Protein AF-A0A3S0BQJ6-F1 (afdb_monomer)

Foldseek 3Di:
DADDDQKWKWQWDDDPPFPQPPVRDTDADWDFDQDPVRDTDTDRPPVPPPQTKTFTQDGHPVNCVVPVLDDGGWIFGFAPVQVDPVQQDDPDPPDPDPPRSRMGMDGPVRTDDID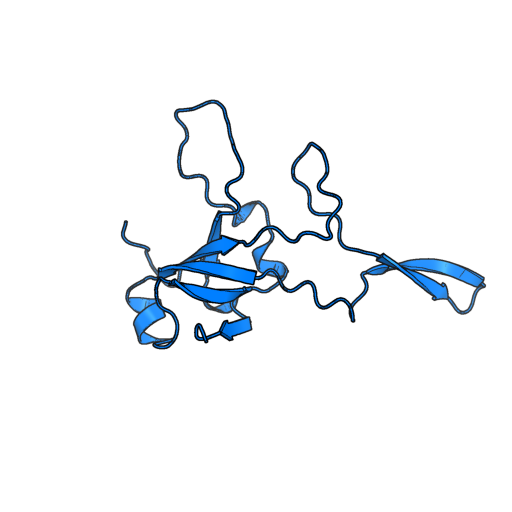DDD

Sequence (118 aa):
MKLLHNYVLIQLTPFQGETVTESGIIIPKTTPQETDGGRVVSVIDENAKYQPVGEVLAVSDKTMAEIPELKPGVRVRVSRAAMNVNQQYYADTTTPVQEWEGMILIPSGLIESVFDQE

Solvent-accessible surface area (backbone atoms only — not comparable to full-atom values): 7236 Å² total; per-residue (Å²): 138,85,55,65,66,50,31,31,35,31,36,43,56,85,68,95,84,57,63,62,44,101,83,71,47,81,52,79,67,62,39,82,39,78,42,101,83,78,49,75,42,78,39,72,40,76,83,62,72,80,53,56,39,24,35,26,69,40,57,5,74,57,36,33,72,75,38,74,85,59,43,60,77,32,36,33,32,32,37,74,85,57,71,43,78,91,25,52,55,79,93,68,90,88,56,98,68,85,74,82,74,48,36,29,49,41,54,59,88,40,54,75,46,79,42,79,87,128

pLDDT: mean 71.16, std 15.09, range [40.19, 90.75]

Radius of gyration: 16.89 Å; Cα contacts (8 Å, |Δi|>4): 198; chains: 1; bounding 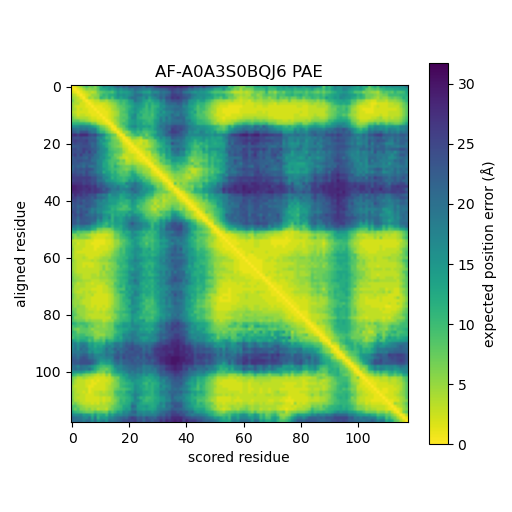box: 36×33×56 Å

Secondary structure (DSSP, 8-state):
----TTEEEEEEPPPTT-EE-TT--EEPPEEEEE-TTS-EEEEE-SSS----EEEEEEE-HHHHHH-TT--TT-EEEE-GGG-SGGGB----SSSS------EEEEEGGGEEEEE---

Nearest PDB structures (foldseek):
  9ioz-assembly1_I  TM=2.995E-01  e=4.818E+00  Escherichia phage T5
  8bqs-assembly1_Db  TM=3.034E-01  e=8.782E+00  Tetrahymena thermophila SB210
  1whk-assembly1_A  TM=2.128E-01  e=8.782E+00  Mus musculus

Structure (mmCIF, N/CA/C/O backbone):
data_AF-A0A3S0BQJ6-F1
#
_entry.id   AF-A0A3S0BQJ6-F1
#
loop_
_atom_site.group_PDB
_atom_site.id
_atom_site.type_symbol
_atom_site.label_atom_id
_atom_site.label_alt_id
_atom_site.label_comp_id
_atom_site.label_asym_id
_atom_site.label_entity_id
_atom_site.label_seq_id
_atom_site.pdbx_PDB_ins_code
_atom_site.Cartn_x
_atom_site.Cartn_y
_atom_site.Cartn_z
_atom_site.occupancy
_atom_site.B_iso_or_equiv
_atom_site.auth_seq_id
_atom_site.auth_comp_id
_atom_site.auth_asym_id
_atom_site.auth_atom_id
_atom_site.pdbx_PDB_model_num
ATOM 1 N N . MET A 1 1 ? -1.596 0.838 -18.189 1.00 61.19 1 MET A N 1
ATOM 2 C CA . MET A 1 1 ? -1.299 1.950 -17.260 1.00 61.19 1 MET A CA 1
ATOM 3 C C . MET A 1 1 ? 0.177 1.880 -16.894 1.00 61.19 1 MET A C 1
ATOM 5 O O . MET A 1 1 ? 0.629 0.789 -16.577 1.00 61.19 1 MET A O 1
ATOM 9 N N . LYS A 1 2 ? 0.941 2.975 -17.004 1.00 70.56 2 LYS A N 1
ATOM 10 C CA . LYS A 1 2 ? 2.376 2.991 -16.670 1.00 70.56 2 LYS A CA 1
ATOM 11 C C . LYS A 1 2 ? 2.602 3.894 -15.459 1.00 70.56 2 LYS A C 1
ATOM 13 O O . LYS A 1 2 ? 2.296 5.080 -15.532 1.00 70.56 2 LYS A O 1
ATOM 18 N N . LEU A 1 3 ? 3.107 3.330 -14.361 1.00 77.94 3 LEU A N 1
ATOM 19 C CA . LEU A 1 3 ? 3.450 4.099 -13.165 1.00 77.94 3 LEU A CA 1
ATOM 20 C C . LEU A 1 3 ? 4.803 4.789 -13.347 1.00 77.94 3 LEU A C 1
ATOM 22 O O . LEU A 1 3 ? 5.724 4.238 -13.953 1.00 77.94 3 LEU A O 1
ATOM 26 N N . LEU A 1 4 ? 4.915 6.006 -12.821 1.00 81.38 4 LEU A N 1
ATOM 27 C CA . LEU A 1 4 ? 6.144 6.792 -12.861 1.00 81.38 4 LEU A CA 1
ATOM 28 C C . LEU A 1 4 ? 6.915 6.645 -11.540 1.00 81.38 4 LEU A C 1
ATOM 30 O O . LEU A 1 4 ? 6.328 6.390 -10.493 1.00 81.38 4 LEU A O 1
ATOM 34 N N . HIS A 1 5 ? 8.228 6.880 -11.582 1.00 83.31 5 HIS A N 1
ATOM 35 C CA . HIS A 1 5 ? 9.106 6.931 -10.402 1.00 83.31 5 HIS A CA 1
ATOM 36 C C . HIS A 1 5 ? 9.092 5.640 -9.573 1.00 83.31 5 HIS A C 1
ATOM 38 O O . HIS A 1 5 ? 9.252 4.571 -10.144 1.00 83.31 5 HIS A O 1
ATOM 44 N N . ASN A 1 6 ? 8.991 5.726 -8.248 1.00 87.81 6 ASN A N 1
ATOM 45 C CA . ASN A 1 6 ? 9.060 4.608 -7.308 1.00 87.81 6 ASN A CA 1
ATOM 46 C C . ASN A 1 6 ? 7.682 4.232 -6.731 1.00 87.81 6 ASN A C 1
ATOM 48 O O . ASN A 1 6 ? 7.591 3.758 -5.597 1.00 87.81 6 ASN A O 1
ATOM 52 N N . TYR A 1 7 ? 6.613 4.521 -7.477 1.00 87.25 7 TYR A N 1
ATOM 53 C CA . TYR A 1 7 ? 5.246 4.295 -7.029 1.00 87.25 7 TYR A CA 1
ATOM 54 C C . TYR A 1 7 ? 4.737 2.897 -7.367 1.00 87.25 7 TYR A C 1
ATOM 56 O O . TYR A 1 7 ? 5.087 2.298 -8.388 1.00 87.25 7 TYR A O 1
ATOM 64 N N . VAL A 1 8 ? 3.848 2.431 -6.499 1.00 88.31 8 VAL A N 1
ATOM 65 C CA . VAL A 1 8 ? 3.179 1.138 -6.546 1.00 88.31 8 VAL A CA 1
ATOM 66 C C . VAL A 1 8 ? 1.695 1.385 -6.325 1.00 88.31 8 VAL A C 1
ATOM 68 O O . VAL A 1 8 ? 1.317 2.088 -5.386 1.00 88.31 8 VAL A O 1
ATOM 71 N N . LEU A 1 9 ? 0.861 0.832 -7.201 1.00 89.19 9 LEU A N 1
ATOM 72 C CA . LEU A 1 9 ? -0.586 0.843 -7.034 1.00 89.19 9 LEU A CA 1
ATOM 73 C C . LEU A 1 9 ? -1.006 -0.459 -6.359 1.00 89.19 9 LEU A C 1
ATOM 75 O O . LEU A 1 9 ? -0.674 -1.542 -6.846 1.00 89.19 9 LEU A O 1
ATOM 79 N N . ILE A 1 10 ? -1.737 -0.341 -5.256 1.00 88.44 10 ILE A N 1
ATOM 80 C CA . ILE A 1 10 ? -2.156 -1.461 -4.416 1.00 88.44 10 ILE A CA 1
ATOM 81 C C . ILE A 1 10 ? -3.659 -1.356 -4.186 1.00 88.44 10 ILE A C 1
ATOM 83 O O . ILE A 1 10 ? -4.159 -0.283 -3.858 1.00 88.44 10 ILE A O 1
ATOM 87 N N . GLN A 1 11 ? -4.368 -2.471 -4.318 1.00 87.31 11 GLN A N 1
ATOM 88 C CA . GLN A 1 11 ? -5.751 -2.598 -3.883 1.00 87.31 11 GLN A CA 1
ATOM 89 C C . GLN A 1 11 ? -5.789 -3.225 -2.496 1.00 87.31 11 GLN A C 1
ATOM 91 O O . GLN A 1 11 ? -5.340 -4.353 -2.298 1.00 87.31 11 GLN A O 1
ATOM 96 N N . LEU A 1 12 ? -6.300 -2.491 -1.517 1.00 83.69 12 LEU A N 1
ATOM 97 C CA . LEU A 1 12 ? -6.385 -2.980 -0.150 1.00 83.69 12 LEU A CA 1
ATOM 98 C C . LEU A 1 12 ? -7.491 -4.016 -0.011 1.00 83.69 12 LEU A C 1
ATOM 100 O O . LEU A 1 12 ? -8.600 -3.853 -0.514 1.00 83.69 12 LEU A O 1
ATOM 104 N N . THR A 1 13 ? -7.185 -5.086 0.715 1.00 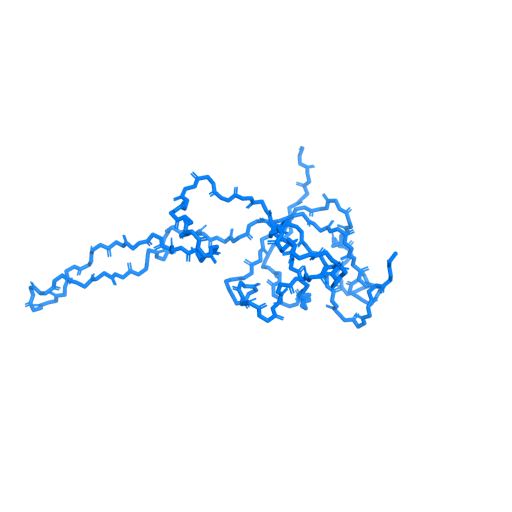77.44 13 THR A N 1
ATOM 105 C CA . THR A 1 13 ? -8.188 -6.053 1.136 1.00 77.44 13 THR A CA 1
ATOM 106 C C . THR A 1 13 ? -9.026 -5.420 2.251 1.00 77.44 13 THR A C 1
ATOM 108 O O . THR A 1 13 ? -8.450 -5.005 3.260 1.00 77.44 13 THR A O 1
ATOM 111 N N . PRO A 1 14 ? -10.364 -5.361 2.120 1.00 64.62 14 PRO A N 1
ATOM 112 C CA . PRO A 1 14 ? -11.218 -4.848 3.182 1.00 64.62 14 PRO A CA 1
ATOM 113 C C . PRO A 1 14 ? -11.049 -5.708 4.439 1.00 64.62 14 PRO A C 1
ATOM 115 O O . PRO A 1 14 ? -11.193 -6.933 4.402 1.00 64.62 14 PRO A O 1
ATOM 118 N N . PHE A 1 15 ? -10.714 -5.074 5.560 1.00 61.53 15 PHE A N 1
ATOM 119 C CA . PHE A 1 15 ? -10.534 -5.777 6.821 1.00 61.53 15 PHE A CA 1
ATOM 120 C C . PHE A 1 15 ? -11.903 -6.020 7.472 1.00 61.53 15 PHE A C 1
ATOM 122 O O . PHE A 1 15 ? -12.608 -5.083 7.832 1.00 61.53 15 PHE A O 1
ATOM 129 N N . GLN A 1 16 ? -12.293 -7.286 7.659 1.00 50.59 16 GLN A N 1
ATOM 130 C CA . GLN A 1 16 ? -13.626 -7.668 8.169 1.00 50.59 16 GLN A CA 1
ATOM 131 C C . GLN A 1 16 ? -13.883 -7.323 9.655 1.00 50.59 16 GLN A C 1
ATOM 133 O O . GLN A 1 16 ? -14.910 -7.711 10.206 1.00 50.59 16 GLN A O 1
ATOM 138 N N . GLY A 1 17 ? -12.962 -6.624 10.324 1.00 48.53 17 GLY A N 1
ATOM 139 C CA . GLY A 1 17 ? -13.044 -6.294 11.752 1.00 48.53 17 GLY A CA 1
ATOM 140 C C . GLY A 1 17 ? -13.220 -4.810 12.081 1.00 48.53 17 GLY A C 1
ATOM 141 O O . GLY A 1 17 ? -13.158 -4.460 13.258 1.00 48.53 17 GLY A O 1
ATOM 142 N N . GLU A 1 18 ? -13.386 -3.937 11.086 1.00 54.62 18 GLU A N 1
ATOM 143 C CA . GLU A 1 18 ? -13.433 -2.485 11.288 1.00 54.62 18 GLU A CA 1
ATOM 144 C C . GLU A 1 18 ? -14.864 -1.944 11.369 1.00 54.62 18 GLU A C 1
ATOM 146 O O . GLU A 1 18 ? -15.735 -2.292 10.571 1.00 54.62 18 GLU A O 1
ATOM 151 N N . THR A 1 19 ? -15.087 -1.017 12.304 1.00 50.44 19 THR A N 1
ATOM 152 C CA . THR A 1 19 ? -16.210 -0.081 12.218 1.00 50.44 19 THR A CA 1
ATOM 153 C C . THR A 1 19 ? -15.823 0.984 11.198 1.00 50.44 19 THR A C 1
ATOM 155 O O . THR A 1 19 ? -15.149 1.960 11.532 1.00 50.44 19 THR A O 1
ATOM 158 N N . VAL A 1 20 ? -16.207 0.775 9.942 1.00 53.16 20 VAL A N 1
ATOM 159 C CA . VAL A 1 20 ? -16.114 1.805 8.904 1.00 53.16 20 VAL A CA 1
ATOM 160 C C . VAL A 1 20 ? -17.236 2.805 9.164 1.00 53.16 20 VAL A C 1
ATOM 162 O O . VAL A 1 20 ? -18.404 2.424 9.248 1.00 53.16 20 VAL A O 1
ATOM 165 N N . THR A 1 21 ? -16.896 4.079 9.360 1.00 55.22 21 THR A N 1
ATOM 166 C CA . THR A 1 21 ? -17.931 5.116 9.471 1.00 55.22 21 THR A CA 1
ATOM 167 C C . THR A 1 21 ? -18.620 5.310 8.123 1.00 55.22 21 THR A C 1
ATOM 169 O O . THR A 1 21 ? -18.046 5.011 7.078 1.00 55.22 21 THR A O 1
ATOM 172 N N . GLU A 1 22 ? -19.824 5.884 8.111 1.00 44.88 22 GLU A N 1
ATOM 173 C CA . GLU A 1 22 ? -20.540 6.227 6.866 1.00 44.88 22 GLU A CA 1
ATOM 174 C C . GLU A 1 22 ? -19.723 7.139 5.924 1.00 44.88 22 GLU A C 1
ATOM 176 O O . GLU A 1 22 ? -20.032 7.256 4.744 1.00 44.88 22 GLU A O 1
ATOM 181 N N . SER A 1 23 ? -18.658 7.769 6.433 1.00 40.19 23 SER A N 1
ATOM 182 C CA . SER A 1 23 ? -17.722 8.613 5.682 1.00 40.19 23 SER A CA 1
ATOM 183 C C . SER A 1 23 ? -16.463 7.878 5.191 1.00 40.19 23 SER A C 1
ATOM 185 O O . SER A 1 23 ? -15.535 8.532 4.722 1.00 40.19 23 SER A O 1
ATOM 187 N N . GLY A 1 24 ? -16.380 6.551 5.335 1.00 49.06 24 GLY A N 1
ATOM 188 C CA . GLY A 1 24 ? -15.236 5.750 4.879 1.00 49.06 24 GLY A CA 1
ATOM 189 C C . GLY A 1 24 ? -13.981 5.874 5.751 1.00 49.06 24 GLY A C 1
ATOM 190 O O . GLY A 1 24 ? -12.893 5.494 5.324 1.00 49.06 24 GLY A O 1
ATOM 191 N N . ILE A 1 25 ? -14.103 6.413 6.970 1.00 51.53 25 ILE A N 1
ATOM 192 C CA . ILE A 1 25 ? -12.975 6.509 7.902 1.00 51.53 25 ILE A CA 1
ATOM 193 C C . ILE A 1 25 ? -12.850 5.187 8.652 1.00 51.53 25 ILE A C 1
ATOM 195 O O . ILE A 1 25 ? -13.792 4.728 9.300 1.00 51.53 25 ILE A O 1
ATOM 199 N N . ILE A 1 26 ? -11.654 4.613 8.594 1.00 56.38 26 ILE A N 1
ATOM 200 C CA . ILE A 1 26 ? -11.280 3.422 9.347 1.00 56.38 26 ILE A CA 1
ATOM 201 C C . ILE A 1 26 ? -11.015 3.816 10.805 1.00 56.38 26 ILE A C 1
ATOM 203 O O . ILE A 1 26 ? -10.082 4.573 11.085 1.00 56.38 26 ILE A O 1
ATOM 207 N N . ILE A 1 27 ? -11.820 3.300 11.742 1.00 55.88 27 ILE A N 1
ATOM 208 C CA . ILE A 1 27 ? -11.577 3.467 13.181 1.00 55.88 27 ILE A CA 1
ATOM 209 C C . ILE A 1 27 ? -10.733 2.284 13.682 1.00 55.88 27 ILE A C 1
ATOM 211 O O . ILE A 1 27 ? -11.233 1.157 13.723 1.00 55.88 27 ILE A O 1
ATOM 215 N N . PRO A 1 28 ? -9.472 2.505 14.102 1.00 56.91 28 PRO A N 1
ATOM 216 C CA . PRO A 1 28 ? -8.645 1.441 14.656 1.00 56.91 28 PRO A CA 1
ATOM 217 C C . PRO A 1 28 ? -9.217 0.943 15.989 1.00 56.91 28 PRO A C 1
ATOM 219 O O . PRO A 1 28 ? -9.727 1.724 16.795 1.00 56.91 28 PRO A O 1
ATOM 222 N N . LYS A 1 29 ? -9.086 -0.360 16.260 1.00 59.06 29 LYS A N 1
ATOM 223 C CA . LYS A 1 29 ? -9.494 -0.934 17.549 1.00 59.06 29 LYS A CA 1
ATOM 224 C C . LYS A 1 29 ? -8.610 -0.377 18.670 1.00 59.06 29 LYS A C 1
ATOM 226 O O . LYS A 1 29 ? -7.385 -0.496 18.627 1.00 59.06 29 LYS A O 1
ATOM 231 N N . THR A 1 30 ? -9.239 0.214 19.678 1.00 59.50 30 THR A N 1
ATOM 232 C CA . THR A 1 30 ? -8.575 0.690 20.892 1.00 59.50 30 THR A CA 1
ATOM 233 C C . THR A 1 30 ? -8.771 -0.305 22.029 1.00 59.50 30 THR A C 1
ATOM 235 O O . THR A 1 30 ? -9.801 -0.976 22.131 1.00 59.50 30 THR A O 1
ATOM 238 N N . THR A 1 31 ? -7.770 -0.406 22.894 1.00 61.75 31 THR A N 1
ATOM 239 C CA . THR A 1 31 ? -7.835 -1.159 24.145 1.00 61.75 31 THR A CA 1
ATOM 240 C C . THR A 1 31 ? -7.794 -0.191 25.325 1.00 61.75 31 THR A C 1
ATOM 242 O O . THR A 1 31 ? -6.998 0.754 25.311 1.00 61.75 31 THR A O 1
ATOM 245 N N . PRO A 1 32 ? -8.635 -0.391 26.352 1.00 63.38 32 PRO A N 1
ATOM 246 C CA . PRO A 1 32 ? -8.544 0.384 27.579 1.00 63.38 32 PRO A CA 1
ATOM 247 C C . PRO A 1 32 ? -7.243 0.028 28.305 1.00 63.38 32 PRO A C 1
ATOM 249 O O . PRO A 1 32 ? -7.001 -1.134 28.623 1.00 63.38 32 PRO A O 1
ATOM 252 N N . GLN A 1 33 ? -6.413 1.032 28.565 1.00 73.62 33 GLN A N 1
ATOM 253 C CA . GLN A 1 33 ? -5.218 0.922 29.389 1.00 73.62 33 GLN A CA 1
ATOM 254 C C . GLN A 1 33 ? -5.441 1.717 30.677 1.00 73.62 33 GLN A C 1
ATOM 256 O O . GLN A 1 33 ? -5.776 2.906 30.643 1.00 73.62 33 GLN A O 1
ATOM 261 N N . GLU A 1 34 ? -5.273 1.060 31.823 1.00 63.19 34 GLU A N 1
ATOM 262 C CA . GLU A 1 34 ? -5.242 1.754 33.107 1.00 63.19 34 GLU A CA 1
ATOM 263 C C . GLU A 1 34 ? -3.913 2.491 33.251 1.00 63.19 34 GLU A C 1
ATOM 265 O O . GLU A 1 34 ? -2.834 1.916 33.107 1.00 63.19 34 GLU A O 1
ATOM 270 N N . THR A 1 35 ? -4.003 3.792 33.510 1.00 61.38 35 THR A N 1
ATOM 271 C CA . THR A 1 35 ? -2.850 4.597 33.914 1.00 61.38 35 THR A CA 1
ATOM 272 C C . THR A 1 35 ? -2.695 4.555 35.430 1.00 61.38 35 THR A C 1
ATOM 274 O O . THR A 1 35 ? -3.677 4.385 36.152 1.00 61.38 35 THR A O 1
ATOM 277 N N . ASP A 1 36 ? -1.474 4.779 35.918 1.00 58.88 36 ASP A N 1
ATOM 278 C CA . ASP A 1 36 ? -1.082 4.724 37.342 1.00 58.88 36 ASP A CA 1
ATOM 279 C C . ASP A 1 36 ? -1.928 5.639 38.267 1.00 58.88 36 ASP A C 1
ATOM 281 O O . ASP A 1 36 ? -1.924 5.509 39.486 1.00 58.88 36 ASP A O 1
ATOM 285 N N . GLY A 1 37 ? -2.699 6.570 37.687 1.00 71.31 37 GLY A N 1
ATOM 286 C CA . GLY A 1 37 ? -3.650 7.443 38.384 1.00 71.31 37 GLY A CA 1
ATOM 287 C C . GLY A 1 37 ? -5.117 6.987 38.355 1.00 71.31 37 GLY A C 1
ATOM 288 O O . GLY A 1 37 ? -5.995 7.808 38.618 1.00 71.31 37 GLY A O 1
ATOM 289 N N . GLY A 1 38 ? -5.416 5.742 37.967 1.00 66.06 38 GLY A N 1
ATOM 290 C CA . GLY A 1 38 ? -6.782 5.198 37.909 1.00 66.06 38 GLY A CA 1
ATOM 291 C C . GLY A 1 38 ? -7.657 5.764 36.781 1.00 66.06 38 GLY A C 1
ATOM 292 O O . GLY A 1 38 ? -8.864 5.531 36.747 1.00 66.06 38 GLY A O 1
ATOM 293 N N . ARG A 1 39 ? -7.075 6.527 35.843 1.00 61.94 39 ARG A N 1
ATOM 294 C CA . ARG A 1 39 ? -7.769 6.984 34.632 1.00 61.94 39 ARG A CA 1
ATOM 295 C C . ARG A 1 39 ? -7.615 5.941 33.534 1.00 61.94 39 ARG A C 1
ATOM 297 O O . ARG A 1 39 ? -6.495 5.601 33.150 1.00 61.94 39 ARG A O 1
ATOM 304 N N . VAL A 1 40 ? -8.743 5.481 33.002 1.00 64.56 40 VAL A N 1
ATOM 305 C CA . VAL A 1 40 ? -8.772 4.622 31.818 1.00 64.56 40 VAL A CA 1
ATOM 306 C C . VAL A 1 40 ? -8.512 5.493 30.594 1.00 64.56 40 VAL A C 1
ATOM 308 O O . VAL A 1 40 ? -9.305 6.379 30.273 1.00 64.56 40 VAL A O 1
ATOM 311 N N . VAL A 1 41 ? -7.391 5.255 29.922 1.00 67.75 41 VAL A N 1
ATOM 312 C CA . VAL A 1 41 ? -7.060 5.885 28.642 1.00 67.75 41 VAL A CA 1
ATOM 313 C C . VAL A 1 41 ? -7.245 4.835 27.554 1.00 67.75 41 VAL A C 1
ATOM 315 O O . VAL A 1 41 ? -6.822 3.694 27.702 1.00 67.75 41 VAL A O 1
ATOM 318 N N . SER A 1 42 ? -7.914 5.198 26.463 1.00 59.41 42 SER A N 1
ATOM 319 C CA . SER A 1 42 ? -8.003 4.323 25.292 1.00 59.41 42 SER A CA 1
ATOM 320 C C . SER A 1 42 ? -6.717 4.460 24.490 1.00 59.41 42 SER A C 1
ATOM 322 O O . SER A 1 42 ? -6.446 5.532 23.951 1.00 59.41 42 SER A O 1
ATOM 324 N N . VAL A 1 43 ? -5.926 3.395 24.423 1.00 63.62 43 VAL A N 1
ATOM 325 C CA . VAL A 1 43 ? -4.704 3.350 23.615 1.00 63.62 43 VAL A CA 1
ATOM 326 C C . VAL A 1 43 ? -4.974 2.469 22.405 1.00 63.62 43 VAL A C 1
ATOM 328 O O . VAL A 1 43 ? -5.715 1.489 22.492 1.00 63.62 43 VAL A O 1
ATOM 331 N N . ILE A 1 44 ? -4.452 2.860 21.243 1.00 60.34 44 ILE A N 1
ATOM 332 C CA . ILE A 1 44 ? -4.550 2.034 20.037 1.00 60.34 44 ILE A CA 1
ATOM 333 C C . ILE A 1 44 ? -3.851 0.712 20.342 1.00 60.34 44 ILE A C 1
ATOM 335 O O . ILE A 1 44 ? -2.715 0.716 20.806 1.00 60.34 44 ILE A O 1
ATOM 339 N N . ASP A 1 45 ? -4.529 -0.405 20.093 1.00 62.16 45 ASP A N 1
ATOM 340 C CA . ASP A 1 45 ? -3.943 -1.719 20.325 1.00 62.16 45 ASP A CA 1
ATOM 341 C C . ASP A 1 45 ? -2.759 -1.920 19.360 1.00 62.16 45 ASP A C 1
ATOM 343 O O . ASP A 1 45 ? -2.931 -2.048 18.144 1.00 62.16 45 ASP A O 1
ATOM 347 N N . GLU A 1 46 ? -1.538 -1.866 19.897 1.00 54.28 46 GLU A N 1
ATOM 348 C CA . GLU A 1 46 ? -0.295 -2.068 19.141 1.00 54.28 46 GLU A CA 1
ATOM 349 C C . GLU A 1 46 ? -0.076 -3.548 18.784 1.00 54.28 46 GLU A C 1
ATOM 351 O O . GLU A 1 46 ? 0.562 -3.858 17.776 1.00 54.28 46 GLU A O 1
ATOM 356 N N . ASN A 1 47 ? -0.635 -4.468 19.583 1.00 48.66 47 ASN A N 1
ATOM 357 C CA . ASN A 1 47 ? -0.536 -5.917 19.380 1.00 48.66 47 ASN A CA 1
ATOM 358 C C . ASN A 1 47 ? -1.571 -6.437 18.394 1.00 48.66 47 ASN A C 1
ATOM 360 O O . ASN A 1 47 ? -1.344 -7.445 17.717 1.00 48.66 47 ASN A O 1
ATOM 364 N N . ALA A 1 48 ? -2.680 -5.727 18.250 1.00 52.81 48 ALA A N 1
ATOM 365 C CA . ALA A 1 48 ? -3.499 -5.856 17.076 1.00 52.81 48 ALA A CA 1
ATOM 366 C C . ALA A 1 48 ? -2.749 -5.225 15.894 1.00 52.81 48 ALA A C 1
ATOM 368 O O . ALA A 1 48 ? -2.924 -4.060 15.531 1.00 52.81 48 ALA A O 1
ATOM 369 N N . LYS A 1 49 ? -1.850 -6.025 15.309 1.00 50.94 49 LYS A N 1
ATOM 370 C CA . LYS A 1 49 ? -1.143 -5.760 14.055 1.00 50.94 49 LYS A CA 1
ATOM 371 C C . LYS A 1 49 ? -2.149 -5.645 12.902 1.00 50.94 49 LYS A C 1
ATOM 373 O O . LYS A 1 49 ? -2.204 -6.495 12.021 1.00 50.94 49 LYS A O 1
ATOM 378 N N . TYR A 1 50 ? -2.948 -4.584 12.898 1.00 55.38 50 TYR A N 1
ATOM 379 C CA . TYR A 1 50 ? -3.687 -4.102 11.739 1.00 55.38 50 TYR A CA 1
ATOM 380 C C . TYR A 1 50 ? -2.662 -3.456 10.810 1.00 55.38 50 TYR A C 1
ATOM 382 O O . TYR A 1 50 ? -2.463 -2.239 10.818 1.00 55.38 50 TYR A O 1
ATOM 390 N N . GLN A 1 51 ? -1.898 -4.298 10.121 1.00 64.50 51 GLN A N 1
ATOM 391 C CA . GLN A 1 51 ? -1.133 -3.880 8.959 1.00 64.50 51 GLN A CA 1
ATOM 392 C C . GLN A 1 51 ? -2.071 -4.072 7.768 1.00 64.50 51 GLN A C 1
ATOM 394 O O . GLN A 1 51 ? -2.475 -5.213 7.522 1.00 64.50 51 GLN A O 1
ATOM 399 N N . PRO A 1 52 ? -2.480 -2.990 7.084 1.00 73.06 52 PRO A N 1
ATOM 400 C CA . PRO A 1 52 ? -3.326 -3.107 5.911 1.00 73.06 52 PRO A CA 1
ATOM 401 C C . PRO A 1 52 ? -2.648 -4.039 4.907 1.00 73.06 52 PRO A C 1
ATOM 403 O O . PRO A 1 52 ? -1.473 -3.873 4.570 1.00 73.06 52 PRO A O 1
ATOM 406 N N . VAL A 1 53 ? -3.377 -5.066 4.482 1.00 83.25 53 VAL A N 1
ATOM 407 C CA . VAL A 1 53 ? -2.924 -6.004 3.454 1.00 83.25 53 VAL A CA 1
ATOM 408 C C . VAL A 1 53 ? -3.586 -5.602 2.152 1.00 83.25 53 VAL A C 1
ATOM 410 O O . VAL A 1 53 ? -4.769 -5.272 2.140 1.00 83.25 53 VAL A O 1
ATOM 413 N N . GLY A 1 54 ? -2.846 -5.654 1.056 1.00 86.62 54 GLY A N 1
ATOM 414 C CA . GLY A 1 54 ? -3.392 -5.427 -0.271 1.00 86.62 54 GLY A CA 1
ATOM 415 C C . GLY A 1 54 ? -2.717 -6.280 -1.327 1.00 86.62 54 GLY A C 1
ATOM 416 O O . GLY A 1 54 ? -1.732 -6.966 -1.060 1.00 86.62 54 GLY A O 1
ATOM 417 N N . GLU A 1 55 ? -3.271 -6.239 -2.526 1.00 90.12 55 GLU A N 1
ATOM 418 C CA . GLU A 1 55 ? -2.709 -6.841 -3.725 1.00 90.12 55 GLU A CA 1
ATOM 419 C C . GLU A 1 55 ? -2.099 -5.753 -4.604 1.00 90.12 55 GLU A C 1
ATOM 421 O O . GLU A 1 55 ? -2.687 -4.692 -4.817 1.00 90.12 55 GLU A O 1
ATOM 426 N N . VAL A 1 56 ? -0.897 -6.003 -5.108 1.00 90.75 56 VAL A N 1
ATOM 427 C CA . VAL A 1 56 ? -0.222 -5.092 -6.028 1.00 90.75 56 VAL A CA 1
ATOM 428 C C . VAL A 1 56 ? -0.893 -5.180 -7.396 1.00 90.75 56 VAL A C 1
ATOM 430 O O . VAL A 1 56 ? -0.876 -6.228 -8.032 1.00 90.75 56 VAL A O 1
ATOM 433 N N . LEU A 1 57 ? -1.431 -4.069 -7.891 1.00 89.81 57 LEU A N 1
ATOM 434 C CA . LEU A 1 57 ? -2.033 -3.993 -9.226 1.00 89.81 57 LEU A CA 1
ATOM 435 C C . LEU A 1 57 ? -1.021 -3.554 -10.285 1.00 89.81 57 LEU A C 1
ATOM 437 O O . LEU A 1 57 ? -1.041 -4.022 -11.422 1.00 89.81 57 LEU A O 1
ATOM 441 N N . ALA A 1 58 ? -0.131 -2.630 -9.923 1.00 89.50 58 ALA A N 1
ATOM 442 C CA . ALA A 1 58 ? 0.894 -2.125 -10.823 1.00 89.50 58 ALA A CA 1
ATOM 443 C C . ALA A 1 58 ? 2.138 -1.675 -10.054 1.00 89.50 58 ALA A C 1
ATOM 445 O O . ALA A 1 58 ? 2.052 -1.129 -8.956 1.00 89.50 58 ALA A O 1
ATOM 446 N N . VAL A 1 59 ? 3.299 -1.860 -10.678 1.00 89.88 59 VAL A N 1
ATOM 447 C CA . VAL A 1 59 ? 4.616 -1.470 -10.158 1.00 89.88 59 VAL A CA 1
ATOM 448 C C . VAL A 1 59 ? 5.333 -0.695 -11.255 1.00 89.88 59 VAL A C 1
ATOM 450 O O . VAL A 1 59 ? 5.189 -1.019 -12.435 1.00 89.88 59 VAL A O 1
ATOM 453 N N . SER A 1 60 ? 6.082 0.344 -10.898 1.00 90.38 60 SER A N 1
ATOM 454 C CA . SER A 1 60 ? 6.932 1.037 -11.864 1.00 90.38 60 SER A CA 1
ATOM 455 C C . SER A 1 60 ? 8.159 0.199 -12.253 1.00 90.38 60 SER A C 1
ATOM 457 O O . SER A 1 60 ? 8.675 -0.585 -11.456 1.00 90.38 60 SER A O 1
ATOM 459 N N . ASP A 1 61 ? 8.692 0.430 -13.457 1.00 88.00 61 ASP A N 1
ATOM 460 C CA . ASP A 1 61 ? 9.903 -0.254 -13.947 1.00 88.00 61 ASP A CA 1
ATOM 461 C C . ASP A 1 61 ? 11.093 -0.072 -12.981 1.00 88.00 61 ASP A C 1
ATOM 463 O O . ASP A 1 61 ? 11.880 -0.990 -12.758 1.00 88.00 61 ASP A O 1
ATOM 467 N N . LYS A 1 62 ? 11.201 1.116 -12.367 1.00 87.31 62 LYS A N 1
ATOM 468 C CA . LYS A 1 62 ? 12.253 1.432 -11.394 1.00 87.31 62 LYS A CA 1
ATOM 469 C C . LYS A 1 62 ? 12.089 0.624 -10.107 1.00 87.31 62 LYS A C 1
ATOM 471 O O . LYS A 1 62 ? 13.054 0.025 -9.648 1.00 87.31 62 LYS A O 1
ATOM 476 N N . THR A 1 63 ? 10.884 0.589 -9.537 1.00 87.12 63 THR A N 1
ATOM 477 C CA . THR A 1 63 ? 10.633 -0.174 -8.309 1.00 87.12 63 THR A CA 1
ATOM 478 C C . THR A 1 63 ? 10.818 -1.666 -8.539 1.00 87.12 63 THR A C 1
ATOM 480 O O . THR A 1 63 ? 11.372 -2.333 -7.678 1.00 87.12 63 THR A O 1
ATOM 483 N N . MET A 1 64 ? 10.426 -2.187 -9.702 1.00 88.19 64 MET A N 1
ATOM 484 C CA . MET A 1 64 ? 10.623 -3.599 -10.037 1.00 88.19 64 MET A CA 1
ATOM 485 C C . MET A 1 64 ? 12.111 -3.970 -10.157 1.00 88.19 64 MET A C 1
ATOM 487 O O . MET A 1 64 ? 12.492 -5.094 -9.846 1.00 88.19 64 MET A O 1
ATOM 491 N N . ALA A 1 65 ? 12.966 -3.030 -10.577 1.00 86.81 65 ALA A N 1
ATOM 492 C CA . ALA A 1 65 ? 14.415 -3.226 -10.587 1.00 86.81 65 ALA A CA 1
ATOM 493 C C . ALA A 1 65 ? 15.035 -3.186 -9.176 1.00 86.81 65 ALA A C 1
ATOM 495 O O . ALA A 1 65 ? 16.006 -3.893 -8.920 1.00 86.81 65 ALA A O 1
ATOM 496 N N . GLU A 1 66 ? 14.488 -2.368 -8.271 1.00 88.00 66 GLU A N 1
ATOM 497 C CA . GLU A 1 66 ? 14.952 -2.249 -6.878 1.00 88.00 66 GLU A CA 1
ATOM 498 C C . GLU A 1 66 ? 14.441 -3.393 -5.986 1.00 88.00 66 GLU A C 1
ATOM 500 O O . GLU A 1 66 ? 15.173 -3.873 -5.123 1.00 88.00 66 GLU A O 1
ATOM 505 N N . ILE A 1 67 ? 13.198 -3.838 -6.200 1.00 87.25 67 ILE A N 1
ATOM 506 C CA . ILE A 1 67 ? 12.512 -4.888 -5.436 1.00 87.25 67 ILE A CA 1
ATOM 507 C C . ILE A 1 67 ? 11.918 -5.901 -6.432 1.00 87.25 67 ILE A C 1
ATOM 509 O O . ILE A 1 67 ? 10.743 -5.800 -6.794 1.00 87.25 67 ILE A O 1
ATOM 513 N N . PRO A 1 68 ? 12.705 -6.892 -6.890 1.00 86.38 68 PRO A N 1
ATOM 514 C CA . PRO A 1 68 ? 12.277 -7.847 -7.921 1.00 86.38 68 PRO A CA 1
ATOM 515 C C . PRO A 1 68 ? 11.114 -8.757 -7.507 1.00 86.38 68 PRO A C 1
ATOM 517 O O . PRO A 1 68 ? 10.430 -9.323 -8.360 1.00 86.38 68 PRO A O 1
ATOM 520 N N . GLU A 1 69 ? 10.909 -8.914 -6.202 1.00 87.38 69 GLU A N 1
ATOM 521 C CA . GLU A 1 69 ? 9.809 -9.670 -5.591 1.00 87.38 69 GLU A CA 1
ATOM 522 C C . GLU A 1 69 ? 8.466 -8.945 -5.761 1.00 87.38 69 GLU A C 1
ATOM 524 O O . GLU A 1 69 ? 7.406 -9.568 -5.765 1.00 87.38 69 GLU A O 1
ATOM 529 N N . LEU A 1 70 ? 8.495 -7.623 -5.957 1.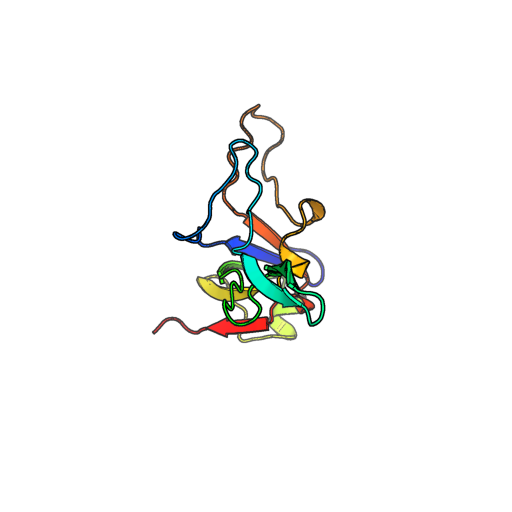00 87.56 70 LEU A N 1
ATOM 530 C CA . LEU A 1 70 ? 7.296 -6.816 -6.080 1.00 87.56 70 LEU A CA 1
ATOM 531 C C . LEU A 1 70 ? 6.780 -6.835 -7.521 1.00 87.56 70 LEU A C 1
ATOM 533 O O . LEU A 1 70 ? 7.269 -6.120 -8.399 1.00 87.56 70 LEU A O 1
ATOM 537 N N . LYS A 1 71 ? 5.752 -7.649 -7.755 1.00 90.06 71 LYS A N 1
ATOM 538 C CA . LYS A 1 71 ? 5.094 -7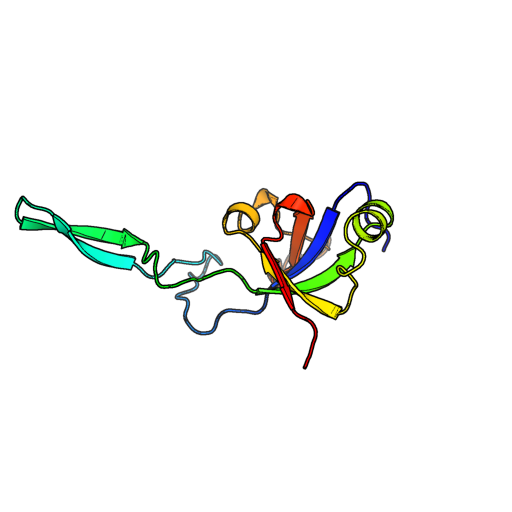.801 -9.056 1.00 90.06 71 LYS A CA 1
ATOM 539 C C . LYS A 1 71 ? 3.580 -7.644 -8.923 1.00 90.06 71 LYS A C 1
ATOM 541 O O . LYS A 1 71 ? 3.040 -7.884 -7.843 1.00 90.06 71 LYS A O 1
ATOM 546 N N . PRO A 1 72 ? 2.882 -7.270 -10.010 1.00 90.38 72 PRO A N 1
ATOM 547 C CA . PRO A 1 72 ? 1.428 -7.350 -10.045 1.00 90.38 72 PRO A CA 1
ATOM 548 C C . PRO A 1 72 ? 0.930 -8.748 -9.638 1.00 90.38 72 PRO A C 1
ATOM 550 O O . PRO A 1 72 ? 1.505 -9.745 -10.074 1.00 90.38 72 PRO A O 1
ATOM 553 N N . GLY A 1 73 ? -0.108 -8.811 -8.805 1.00 88.19 73 GLY A N 1
ATOM 554 C CA . GLY A 1 73 ? -0.695 -10.042 -8.257 1.00 88.19 73 GLY A CA 1
ATOM 555 C C . GLY A 1 73 ? -0.133 -10.487 -6.901 1.00 88.19 73 GLY A C 1
ATOM 556 O O . GLY A 1 73 ? -0.708 -11.351 -6.237 1.00 88.19 73 GLY A O 1
ATOM 557 N N . VAL A 1 74 ? 0.981 -9.902 -6.456 1.00 90.25 74 VAL A N 1
ATOM 558 C CA . VAL A 1 74 ? 1.599 -10.250 -5.172 1.00 90.25 74 VAL A CA 1
ATOM 559 C C . VAL A 1 74 ? 0.878 -9.543 -4.027 1.00 90.25 74 VAL A C 1
ATOM 561 O O . VAL A 1 74 ? 0.472 -8.383 -4.149 1.00 90.25 74 VAL A O 1
ATOM 564 N N . ARG A 1 75 ? 0.728 -10.232 -2.891 1.00 88.44 75 ARG A N 1
ATOM 565 C CA . ARG A 1 75 ? 0.140 -9.639 -1.688 1.00 88.44 75 ARG A CA 1
ATOM 566 C C . ARG A 1 75 ? 1.214 -8.940 -0.875 1.00 88.44 75 ARG A C 1
ATOM 568 O O . ARG A 1 75 ? 2.310 -9.455 -0.686 1.00 88.44 75 ARG A O 1
ATOM 575 N N . VAL A 1 76 ? 0.885 -7.773 -0.348 1.00 88.44 76 VAL A N 1
ATOM 576 C CA . VAL A 1 76 ? 1.810 -6.957 0.434 1.00 88.44 76 VAL A CA 1
ATOM 577 C C . VAL A 1 76 ? 1.144 -6.436 1.690 1.00 88.44 76 VAL A C 1
ATOM 579 O O . VAL A 1 76 ? -0.053 -6.149 1.707 1.00 88.44 76 VAL A O 1
ATOM 582 N N . ARG A 1 77 ? 1.935 -6.294 2.751 1.00 86.44 77 ARG A N 1
ATOM 583 C CA . ARG A 1 77 ? 1.562 -5.478 3.907 1.00 86.44 77 ARG A CA 1
ATOM 584 C C . ARG A 1 77 ? 2.122 -4.087 3.707 1.00 86.44 77 ARG A C 1
ATOM 586 O O . ARG A 1 77 ? 3.309 -3.927 3.413 1.00 86.44 77 ARG A O 1
ATOM 593 N N . VAL A 1 78 ? 1.267 -3.096 3.892 1.00 84.25 78 VAL A N 1
ATOM 594 C CA . VAL A 1 78 ? 1.646 -1.690 3.815 1.00 84.25 78 VAL A CA 1
ATOM 595 C C . VAL A 1 78 ? 1.697 -1.086 5.206 1.00 84.25 78 VAL A C 1
ATOM 597 O O . VAL A 1 78 ? 1.007 -1.523 6.127 1.00 84.25 78 VAL A O 1
ATOM 600 N N . SER A 1 79 ? 2.526 -0.064 5.361 1.00 82.06 79 SER A N 1
ATOM 601 C CA . SER A 1 79 ? 2.611 0.675 6.609 1.00 82.06 79 SER A CA 1
ATOM 602 C C . SER A 1 79 ? 1.326 1.450 6.882 1.00 82.06 79 SER A C 1
ATOM 604 O O . SER A 1 79 ? 0.647 1.893 5.961 1.00 82.06 79 SER A O 1
ATOM 606 N N . ARG A 1 80 ? 1.011 1.733 8.149 1.00 74.25 80 ARG A N 1
ATOM 607 C CA . ARG A 1 80 ? -0.120 2.620 8.495 1.00 74.25 80 ARG A CA 1
ATOM 608 C C . ARG A 1 80 ? 0.032 4.023 7.899 1.00 74.25 80 ARG A C 1
ATOM 610 O O . ARG A 1 80 ? -0.962 4.675 7.600 1.00 74.25 80 ARG A O 1
ATOM 617 N N . ALA A 1 81 ? 1.266 4.472 7.665 1.00 75.25 81 ALA A N 1
ATOM 618 C CA . ALA A 1 81 ? 1.542 5.733 6.979 1.00 75.25 81 ALA A CA 1
ATOM 619 C C . ALA A 1 81 ? 1.095 5.744 5.502 1.00 75.25 81 ALA A C 1
ATOM 621 O O . ALA A 1 81 ? 1.043 6.820 4.914 1.00 75.25 81 ALA A O 1
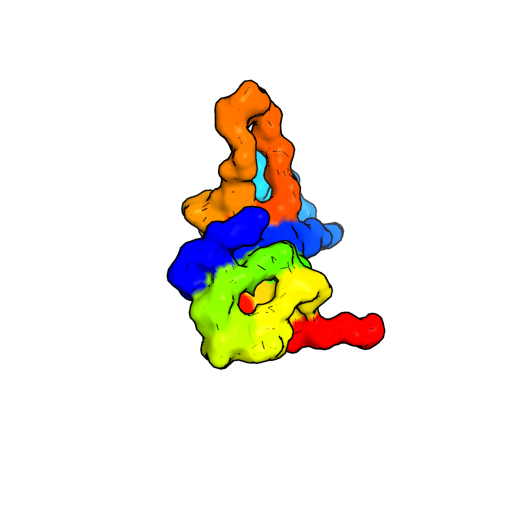ATOM 622 N N . ALA A 1 82 ? 0.782 4.575 4.922 1.00 76.19 82 ALA A N 1
ATOM 623 C CA . ALA A 1 82 ? 0.184 4.393 3.597 1.00 76.19 82 ALA A CA 1
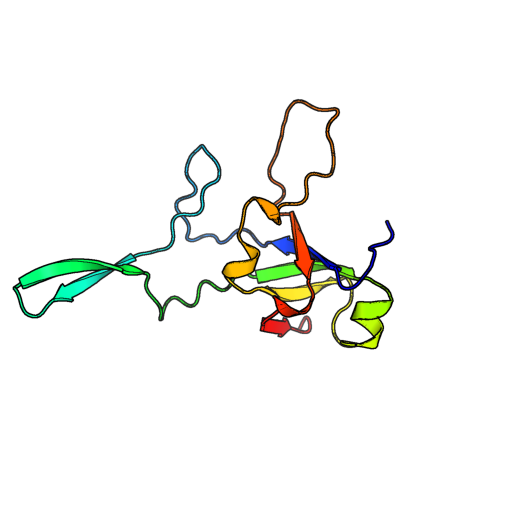ATOM 624 C C . ALA A 1 82 ? -1.344 4.610 3.581 1.00 76.19 82 ALA A C 1
ATOM 626 O O . ALA A 1 82 ? -1.959 4.557 2.517 1.00 76.19 82 ALA A O 1
ATOM 627 N N . MET A 1 83 ? -1.957 4.830 4.752 1.00 73.38 83 MET A N 1
ATOM 628 C CA . MET A 1 83 ? -3.406 4.979 4.904 1.00 73.38 83 MET A CA 1
ATOM 629 C C . MET A 1 83 ? -3.887 6.426 4.975 1.00 73.38 83 MET A C 1
ATOM 631 O O . MET A 1 83 ? -4.981 6.708 5.459 1.00 73.38 83 MET A O 1
ATOM 635 N N . ASN A 1 84 ? -3.082 7.364 4.482 1.00 69.19 84 ASN A N 1
ATOM 636 C CA . ASN A 1 84 ? -3.487 8.757 4.387 1.00 69.19 84 ASN A CA 1
ATOM 637 C C . ASN A 1 84 ? -4.417 8.964 3.178 1.00 69.19 84 ASN A C 1
ATOM 639 O O . ASN A 1 84 ? -4.193 8.399 2.110 1.00 69.19 84 ASN A O 1
ATOM 643 N N . VAL A 1 85 ? -5.416 9.841 3.310 1.00 64.94 85 VAL A N 1
ATOM 644 C CA . VAL A 1 85 ? -6.308 10.261 2.212 1.00 64.94 85 VAL A CA 1
ATOM 645 C C . VAL A 1 85 ? -5.519 10.748 0.991 1.00 64.94 85 VAL A C 1
ATOM 647 O O . VAL A 1 85 ? -5.900 10.473 -0.141 1.00 64.94 85 VAL A O 1
ATOM 650 N N . ASN A 1 86 ? -4.364 11.384 1.201 1.00 68.44 86 ASN A N 1
ATOM 651 C CA . ASN A 1 86 ? -3.493 11.854 0.116 1.00 68.44 86 ASN A CA 1
ATOM 652 C C . ASN A 1 86 ? -2.893 10.732 -0.751 1.00 68.44 86 ASN A C 1
ATOM 654 O O . ASN A 1 86 ? -2.348 11.012 -1.815 1.00 68.44 86 ASN A O 1
ATOM 658 N N . GLN A 1 87 ? -2.930 9.485 -0.282 1.00 68.00 87 GLN A N 1
ATOM 659 C CA . GLN A 1 87 ? -2.415 8.313 -0.996 1.00 68.00 87 GLN A CA 1
ATOM 660 C C . GLN A 1 87 ? -3.530 7.510 -1.667 1.00 68.00 87 GLN A C 1
ATOM 662 O O . GLN A 1 87 ? -3.244 6.536 -2.360 1.00 68.00 87 GLN A O 1
ATOM 667 N N . GLN A 1 88 ? -4.791 7.900 -1.475 1.00 70.50 88 GLN A N 1
ATOM 668 C CA . GLN A 1 88 ? -5.918 7.256 -2.134 1.00 70.50 88 GLN A CA 1
ATOM 669 C C . GLN A 1 88 ? -5.891 7.581 -3.626 1.00 70.50 88 GLN A C 1
ATOM 671 O O . GLN A 1 88 ? -5.729 8.733 -4.037 1.00 70.50 88 GLN A O 1
ATOM 676 N N . TYR A 1 89 ? -6.020 6.541 -4.442 1.00 67.19 89 TYR A N 1
ATOM 677 C CA . TYR A 1 89 ? -6.024 6.672 -5.886 1.00 67.19 89 TYR A CA 1
ATOM 678 C C . TYR A 1 89 ? -7.461 6.819 -6.384 1.00 67.19 89 TYR A C 1
ATOM 680 O O . TYR A 1 89 ? -8.263 5.896 -6.270 1.00 67.19 89 TYR A O 1
ATOM 688 N N . TYR A 1 90 ? -7.774 7.979 -6.958 1.00 64.50 90 TYR A N 1
ATOM 689 C CA . TYR A 1 90 ? -9.061 8.251 -7.592 1.00 64.50 90 TYR A CA 1
ATOM 690 C C . TYR A 1 90 ? -8.885 8.163 -9.108 1.00 64.50 90 TYR A C 1
ATOM 692 O O . TYR A 1 90 ? -8.257 9.030 -9.716 1.00 64.50 90 TYR A O 1
ATOM 700 N N . ALA A 1 91 ? -9.383 7.080 -9.708 1.00 54.38 91 ALA A N 1
ATOM 701 C CA . ALA A 1 91 ? -9.188 6.797 -11.130 1.00 54.38 91 ALA A CA 1
ATOM 702 C C . ALA A 1 91 ? -10.102 7.623 -12.057 1.00 54.38 91 ALA A C 1
ATOM 704 O O . ALA A 1 91 ? -9.799 7.744 -13.243 1.00 54.38 91 ALA A O 1
ATOM 705 N N . ASP A 1 92 ? -11.191 8.206 -11.541 1.00 52.81 92 ASP A N 1
ATOM 706 C CA . ASP A 1 92 ? -12.214 8.859 -12.361 1.00 52.81 92 ASP A CA 1
ATOM 707 C C . ASP A 1 92 ? -12.751 10.151 -11.718 1.00 52.81 92 ASP A C 1
ATOM 709 O O . ASP A 1 92 ? -13.114 10.182 -10.543 1.00 52.81 92 ASP A O 1
ATOM 713 N N . THR A 1 93 ? -12.789 11.233 -12.500 1.00 54.25 93 THR A N 1
ATOM 714 C CA . THR A 1 93 ? -13.356 12.543 -12.127 1.00 54.25 93 THR A CA 1
ATOM 715 C C . THR A 1 93 ? -14.663 12.853 -12.861 1.00 54.25 93 THR A C 1
ATOM 717 O O . THR A 1 93 ? -15.235 13.926 -12.666 1.00 54.25 93 THR A O 1
ATOM 720 N N . THR A 1 94 ? -15.138 11.947 -13.722 1.00 57.50 94 THR A N 1
ATOM 721 C CA . THR A 1 94 ? -16.307 12.161 -14.589 1.00 57.50 94 THR A CA 1
ATOM 722 C C . THR A 1 94 ? -17.618 11.652 -13.996 1.00 57.50 94 THR A C 1
ATOM 724 O O . THR A 1 94 ? -18.689 12.071 -14.440 1.00 57.50 94 THR A O 1
ATOM 727 N N . THR A 1 95 ? -17.550 10.831 -12.946 1.00 50.41 95 THR A N 1
ATOM 728 C CA . THR A 1 95 ? -18.721 10.221 -12.310 1.00 50.41 95 THR A CA 1
ATOM 729 C C . THR A 1 95 ? -18.855 10.703 -10.855 1.00 50.41 95 THR A C 1
ATOM 731 O O . THR A 1 95 ? -17.879 10.650 -10.111 1.00 50.41 95 THR A O 1
ATOM 734 N N . PRO A 1 96 ? -20.036 11.177 -10.401 1.00 48.19 96 PRO A N 1
ATOM 735 C CA . PRO A 1 96 ? -20.229 11.743 -9.054 1.00 48.19 96 PRO A CA 1
ATOM 736 C C . PRO A 1 96 ? -20.210 10.711 -7.912 1.00 48.19 96 PRO A C 1
ATOM 738 O O . PRO A 1 96 ? -20.519 11.049 -6.7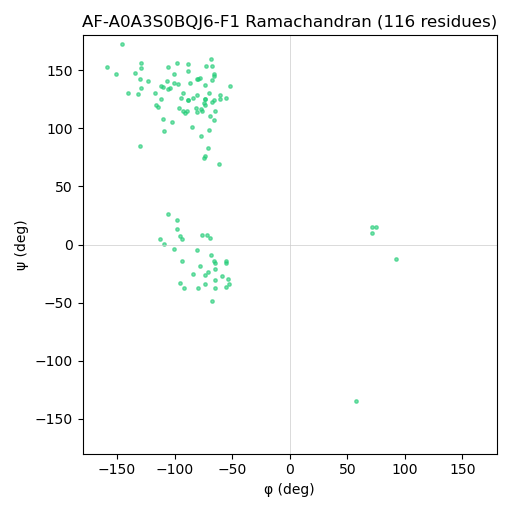71 1.00 48.19 96 PRO A O 1
ATOM 741 N N . VAL A 1 97 ? -19.863 9.458 -8.200 1.00 45.69 97 VAL A N 1
ATOM 742 C CA . VAL A 1 97 ? -19.816 8.375 -7.222 1.00 45.69 97 VAL A CA 1
ATOM 743 C C . VAL A 1 97 ? -18.350 8.024 -6.980 1.00 45.69 97 VAL A C 1
ATOM 745 O O . VAL A 1 97 ? -17.739 7.289 -7.748 1.00 45.69 97 VAL A O 1
ATOM 748 N N . GLN A 1 98 ? -17.776 8.575 -5.908 1.00 47.97 98 GLN A N 1
ATOM 749 C CA . GLN A 1 98 ? -16.536 8.070 -5.313 1.00 47.97 98 GLN A CA 1
ATOM 750 C C . GLN A 1 98 ? -16.858 6.772 -4.560 1.00 47.97 98 GLN A C 1
ATOM 752 O O . GLN A 1 98 ? -16.941 6.758 -3.334 1.00 47.97 98 GLN A O 1
ATOM 757 N N . GLU A 1 99 ? -17.086 5.675 -5.280 1.00 48.75 99 GLU A N 1
ATOM 758 C CA . GLU A 1 99 ? -17.002 4.357 -4.654 1.00 48.75 99 GLU A CA 1
ATOM 759 C C . GLU A 1 99 ? -15.524 4.103 -4.338 1.00 48.75 99 G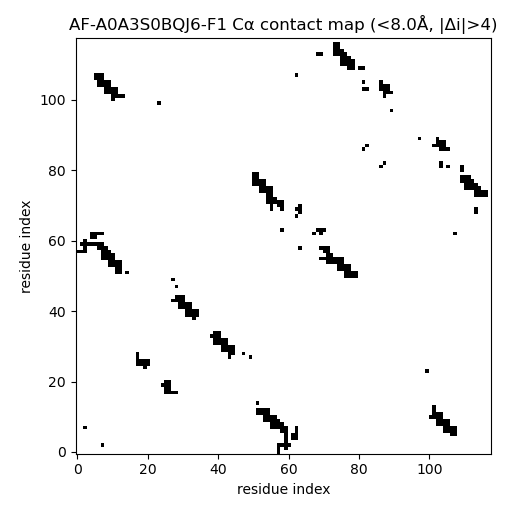LU A C 1
ATOM 761 O O . GLU A 1 99 ? -14.668 4.019 -5.218 1.00 48.75 99 GLU A O 1
ATOM 766 N N . TRP A 1 100 ? -15.192 4.095 -3.048 1.00 53.94 100 TRP A N 1
ATOM 767 C CA . TRP A 1 100 ? -13.839 3.818 -2.590 1.00 53.94 100 TRP A CA 1
ATOM 768 C C . TRP A 1 100 ? -13.521 2.339 -2.832 1.00 53.94 100 TRP A C 1
ATOM 770 O O . TRP A 1 100 ? -13.870 1.477 -2.032 1.00 53.94 100 TRP A O 1
ATOM 780 N N . GLU A 1 101 ? -12.825 2.037 -3.928 1.00 61.28 101 GLU A N 1
ATOM 781 C CA . GLU A 1 101 ? -12.390 0.670 -4.266 1.00 61.28 101 GLU A CA 1
ATOM 782 C C . GLU A 1 101 ? -11.185 0.184 -3.429 1.00 61.28 101 GLU A C 1
ATOM 784 O O . GLU A 1 101 ? -10.593 -0.858 -3.721 1.00 61.28 101 GLU A O 1
ATOM 789 N N . GLY A 1 102 ? -10.768 0.945 -2.406 1.00 70.50 102 GLY A N 1
ATOM 790 C CA . GLY A 1 102 ? -9.616 0.605 -1.567 1.00 70.50 102 GLY A CA 1
ATOM 791 C C . GLY A 1 102 ? -8.260 0.751 -2.267 1.00 70.50 102 GLY A C 1
ATOM 792 O O . GLY A 1 102 ? -7.262 0.223 -1.779 1.00 70.50 102 GLY A O 1
ATOM 793 N N . MET A 1 103 ? -8.194 1.441 -3.409 1.00 81.12 103 MET A N 1
ATOM 794 C CA . MET A 1 103 ? -6.951 1.620 -4.160 1.00 81.12 103 MET A CA 1
ATOM 795 C C . MET A 1 103 ? -6.081 2.733 -3.570 1.00 81.12 103 MET A C 1
ATOM 797 O O . MET A 1 103 ? -6.524 3.871 -3.394 1.00 81.12 103 MET A O 1
ATOM 801 N N . ILE A 1 104 ? -4.813 2.418 -3.315 1.00 83.62 104 ILE A N 1
ATOM 802 C CA . ILE A 1 104 ? -3.801 3.366 -2.851 1.00 83.62 104 ILE A CA 1
ATOM 803 C C . ILE A 1 104 ? -2.599 3.386 -3.795 1.00 83.62 104 ILE A C 1
ATOM 805 O O . ILE A 1 104 ? -2.152 2.349 -4.286 1.00 83.62 104 ILE A O 1
ATOM 809 N N . LEU A 1 105 ? -2.060 4.578 -4.036 1.00 86.44 105 LEU A N 1
ATOM 810 C CA . LEU A 1 105 ? -0.830 4.796 -4.787 1.00 86.44 105 LEU A CA 1
ATOM 811 C C . LEU A 1 105 ? 0.252 5.276 -3.821 1.00 86.44 105 LEU A C 1
ATOM 813 O O . LEU A 1 105 ? 0.219 6.412 -3.346 1.00 86.44 105 LEU A O 1
ATOM 817 N N . ILE A 1 106 ? 1.223 4.412 -3.536 1.00 86.94 106 ILE A N 1
ATOM 818 C CA . ILE A 1 106 ? 2.240 4.677 -2.515 1.00 86.94 106 ILE A CA 1
ATOM 819 C C . ILE A 1 106 ? 3.656 4.467 -3.041 1.00 86.94 106 ILE A C 1
ATOM 821 O O . ILE A 1 106 ? 3.867 3.670 -3.956 1.00 86.94 106 ILE A O 1
ATOM 825 N N . PRO A 1 107 ? 4.653 5.171 -2.484 1.00 89.44 107 PRO A N 1
ATOM 826 C CA . PRO A 1 107 ? 6.046 4.847 -2.740 1.00 89.44 107 PRO A CA 1
ATOM 827 C C . PRO A 1 107 ? 6.399 3.466 -2.168 1.00 89.44 107 PRO A C 1
ATOM 829 O O . PRO A 1 107 ? 5.920 3.085 -1.099 1.00 89.44 107 PRO A O 1
ATOM 832 N N . SER A 1 108 ? 7.304 2.754 -2.841 1.00 87.06 108 SER A N 1
ATOM 833 C CA . SER A 1 108 ? 7.766 1.413 -2.448 1.00 87.06 108 SER A CA 1
ATOM 834 C C . SER A 1 108 ? 8.286 1.309 -1.009 1.00 87.06 108 SER A C 1
ATOM 836 O O . SER A 1 108 ? 8.135 0.268 -0.384 1.00 87.06 108 SER A O 1
ATOM 838 N N . GLY A 1 109 ? 8.842 2.388 -0.449 1.00 86.56 109 GLY A N 1
ATOM 839 C CA . GLY A 1 109 ? 9.343 2.420 0.932 1.00 86.56 109 GLY A CA 1
ATOM 840 C C . GLY A 1 109 ? 8.268 2.322 2.022 1.00 86.56 109 GLY A C 1
ATOM 841 O O . GLY A 1 109 ? 8.612 2.183 3.190 1.00 86.56 109 GLY A O 1
ATOM 842 N N . LEU A 1 110 ? 6.980 2.406 1.668 1.00 86.62 110 LEU A N 1
ATOM 843 C CA . LEU A 1 110 ? 5.865 2.189 2.597 1.00 86.62 110 LEU A CA 1
ATOM 844 C C . LEU A 1 110 ? 5.350 0.740 2.585 1.00 86.62 110 LEU A C 1
ATOM 846 O O . LEU A 1 110 ? 4.357 0.441 3.249 1.00 86.62 110 LEU A O 1
ATOM 850 N N . ILE A 1 111 ? 6.010 -0.153 1.844 1.00 87.25 111 ILE A N 1
ATOM 851 C CA . ILE A 1 111 ? 5.747 -1.593 1.852 1.00 87.25 111 ILE A CA 1
ATOM 852 C C . ILE A 1 111 ? 6.604 -2.229 2.947 1.00 87.25 111 ILE A C 1
ATOM 854 O O . ILE A 1 111 ? 7.822 -2.073 2.957 1.00 87.25 111 ILE A O 1
ATOM 858 N N . GLU A 1 112 ? 5.968 -2.941 3.875 1.00 85.12 112 GLU A N 1
ATOM 859 C CA . GLU A 1 112 ? 6.647 -3.536 5.033 1.00 85.12 112 GLU A CA 1
ATOM 860 C C . GLU A 1 112 ? 7.029 -5.000 4.802 1.00 85.12 112 GLU A C 1
ATOM 862 O O . GLU A 1 112 ? 8.031 -5.472 5.332 1.00 85.12 112 GLU A O 1
ATOM 867 N N . SER A 1 113 ? 6.225 -5.745 4.039 1.00 85.00 113 SER A N 1
ATOM 868 C CA . SER A 1 113 ? 6.536 -7.131 3.670 1.00 85.00 113 SER A CA 1
ATOM 869 C C . SER A 1 113 ? 5.771 -7.578 2.431 1.00 85.00 113 SER A C 1
ATOM 871 O O . SER A 1 113 ? 4.673 -7.089 2.149 1.00 85.00 113 SER A O 1
ATOM 873 N N . VAL A 1 114 ? 6.370 -8.525 1.715 1.00 85.94 114 VAL A N 1
ATOM 874 C CA . VAL A 1 114 ? 5.842 -9.162 0.508 1.00 85.94 114 VAL A CA 1
ATOM 875 C C . VAL A 1 114 ? 5.491 -10.614 0.848 1.00 85.94 114 VAL A C 1
ATOM 877 O O . VAL A 1 114 ? 6.255 -11.283 1.541 1.00 85.94 114 VAL A O 1
ATOM 880 N N . PHE A 1 115 ? 4.323 -11.080 0.407 1.00 81.00 115 PHE A N 1
ATOM 881 C CA . PHE A 1 115 ? 3.849 -12.456 0.569 1.00 81.00 115 PHE A CA 1
ATOM 882 C C . PHE A 1 115 ? 3.712 -13.078 -0.811 1.00 81.00 115 PHE A C 1
ATOM 884 O O . PHE A 1 115 ? 2.914 -12.596 -1.619 1.00 81.00 115 PHE A O 1
ATOM 891 N N . ASP A 1 116 ? 4.435 -14.163 -1.058 1.00 61.84 116 ASP A N 1
ATOM 892 C CA . ASP A 1 116 ? 4.121 -15.019 -2.194 1.00 61.84 116 ASP A CA 1
ATOM 893 C C . ASP A 1 116 ? 2.773 -15.709 -1.943 1.00 61.84 116 ASP A C 1
ATOM 895 O O . ASP A 1 116 ? 2.434 -16.054 -0.807 1.00 61.84 116 ASP A O 1
ATOM 899 N N . GLN A 1 117 ? 1.968 -15.845 -2.999 1.00 53.84 117 GLN A N 1
ATOM 900 C CA . GLN A 1 117 ? 0.761 -16.664 -2.941 1.00 53.84 117 GLN A CA 1
ATOM 901 C C . GLN A 1 117 ? 1.195 -18.124 -2.718 1.00 53.84 117 GLN A C 1
ATOM 903 O O . GLN A 1 117 ? 1.871 -18.686 -3.580 1.00 53.84 117 GLN A O 1
ATOM 908 N N . GLU A 1 118 ? 0.849 -18.708 -1.565 1.00 43.34 118 GLU A N 1
ATOM 909 C CA . GLU A 1 118 ? 0.748 -20.172 -1.410 1.00 43.34 118 GLU A CA 1
ATOM 910 C C . GLU A 1 118 ? -0.469 -20.707 -2.172 1.00 43.34 118 GLU A C 1
ATOM 912 O O . GLU A 1 118 ? -1.540 -20.054 -2.108 1.00 43.34 118 GLU A O 1
#

Mean predicted aligned error: 12.01 Å